Protein AF-A0A4U3B657-F1 (afdb_monomer_lite)

Structure (mmCIF, N/CA/C/O backbone):
data_AF-A0A4U3B657-F1
#
_entry.id   AF-A0A4U3B657-F1
#
loop_
_atom_site.group_PDB
_atom_site.id
_atom_site.type_symbol
_atom_site.label_atom_id
_atom_site.label_alt_id
_atom_site.label_comp_id
_atom_site.label_asym_id
_atom_site.label_entity_id
_atom_site.label_seq_id
_atom_site.pdbx_PDB_ins_code
_atom_site.Cartn_x
_atom_site.Cartn_y
_atom_site.Cartn_z
_atom_site.occupancy
_atom_site.B_iso_or_equiv
_atom_site.auth_seq_id
_atom_site.auth_comp_id
_atom_site.auth_asym_id
_atom_site.auth_atom_id
_atom_site.pdbx_PDB_model_num
ATOM 1 N N . MET A 1 1 ? 28.378 -3.958 -0.337 1.00 45.81 1 MET A N 1
ATOM 2 C CA . MET A 1 1 ? 27.317 -4.339 -1.297 1.00 45.81 1 MET A CA 1
ATOM 3 C C . MET A 1 1 ? 26.577 -3.074 -1.698 1.00 45.81 1 MET A C 1
ATOM 5 O O . MET A 1 1 ? 25.929 -2.477 -0.847 1.00 45.81 1 MET A O 1
ATOM 9 N N . MET A 1 2 ? 26.771 -2.596 -2.930 1.00 52.19 2 MET A N 1
ATOM 10 C CA . MET A 1 2 ? 26.166 -1.352 -3.415 1.00 52.19 2 MET A CA 1
ATOM 11 C C . MET A 1 2 ? 24.652 -1.558 -3.548 1.00 52.19 2 MET A C 1
ATOM 13 O O . MET A 1 2 ? 24.167 -2.160 -4.501 1.00 52.19 2 MET A O 1
ATOM 17 N N . TYR A 1 3 ? 23.918 -1.128 -2.524 1.00 56.25 3 TYR A N 1
ATOM 18 C CA . TYR A 1 3 ? 22.464 -1.202 -2.465 1.00 56.25 3 TYR A CA 1
ATOM 19 C C . TYR A 1 3 ? 21.912 -0.240 -3.516 1.00 56.25 3 TYR A C 1
ATOM 21 O O . TYR A 1 3 ? 22.051 0.972 -3.365 1.00 56.25 3 TYR A O 1
ATOM 29 N N . ILE A 1 4 ? 21.340 -0.760 -4.604 1.00 72.56 4 ILE A N 1
ATOM 30 C CA . ILE A 1 4 ? 20.791 0.081 -5.672 1.00 72.56 4 ILE A CA 1
ATOM 31 C C . ILE A 1 4 ? 19.622 0.876 -5.061 1.00 72.56 4 ILE A C 1
ATOM 33 O O . ILE A 1 4 ? 18.604 0.277 -4.702 1.00 72.56 4 ILE A O 1
ATOM 37 N N . PRO A 1 5 ? 19.718 2.212 -4.917 1.00 64.56 5 PRO A N 1
ATOM 38 C CA . PRO A 1 5 ? 18.704 3.012 -4.221 1.00 64.56 5 PRO A CA 1
ATOM 39 C C . PRO A 1 5 ? 17.321 2.915 -4.885 1.00 64.56 5 PRO A C 1
ATOM 41 O O . PRO A 1 5 ? 16.293 3.017 -4.216 1.00 64.56 5 PRO A O 1
ATOM 44 N N . ILE A 1 6 ? 17.294 2.625 -6.188 1.00 67.19 6 ILE A N 1
ATOM 45 C CA . ILE A 1 6 ? 16.080 2.370 -6.970 1.00 67.19 6 ILE A CA 1
ATOM 46 C C . ILE A 1 6 ? 15.361 1.108 -6.472 1.00 67.19 6 ILE A C 1
ATOM 48 O O . ILE A 1 6 ? 14.143 1.123 -6.302 1.00 67.19 6 ILE A O 1
ATOM 52 N N . LEU A 1 7 ? 16.105 0.039 -6.167 1.00 72.25 7 LEU A N 1
ATOM 53 C CA . LEU A 1 7 ? 15.537 -1.219 -5.685 1.00 72.25 7 LEU A CA 1
ATOM 54 C C . LEU A 1 7 ? 14.862 -1.038 -4.322 1.00 72.25 7 LEU A C 1
ATOM 56 O O . LEU A 1 7 ? 13.776 -1.564 -4.105 1.00 72.25 7 LEU A O 1
ATOM 60 N N . LYS A 1 8 ? 15.448 -0.219 -3.438 1.00 72.75 8 LYS A N 1
ATOM 61 C CA . LYS A 1 8 ? 14.840 0.137 -2.146 1.00 72.75 8 LYS A CA 1
ATOM 62 C C . LYS A 1 8 ? 13.482 0.825 -2.328 1.00 72.75 8 LYS A C 1
ATOM 64 O O . LYS A 1 8 ? 12.516 0.467 -1.659 1.00 72.75 8 LYS A O 1
ATOM 69 N N . GLY A 1 9 ? 13.401 1.785 -3.251 1.00 71.88 9 GLY A N 1
ATOM 70 C CA . GLY A 1 9 ? 12.153 2.489 -3.557 1.00 71.88 9 GLY A CA 1
ATOM 71 C C . GLY A 1 9 ? 11.087 1.578 -4.176 1.00 71.88 9 GLY A C 1
ATOM 72 O O . GLY A 1 9 ? 9.911 1.686 -3.833 1.00 71.88 9 GLY A O 1
ATOM 73 N N . LEU A 1 10 ? 11.490 0.656 -5.055 1.00 74.75 10 LEU A N 1
ATOM 74 C CA . LEU A 1 10 ? 10.593 -0.335 -5.657 1.00 74.75 10 LEU A CA 1
ATOM 75 C C . LEU A 1 10 ? 10.079 -1.344 -4.628 1.00 74.75 10 LEU A C 1
ATOM 77 O O . LEU A 1 10 ? 8.877 -1.589 -4.578 1.00 74.75 10 LEU A O 1
ATOM 81 N N . LEU A 1 11 ? 10.960 -1.871 -3.775 1.00 80.50 11 LEU A N 1
ATOM 82 C CA . LEU A 1 11 ? 10.597 -2.816 -2.720 1.00 80.50 11 LEU A CA 1
ATOM 83 C C . LEU A 1 11 ? 9.565 -2.209 -1.764 1.00 80.50 11 LEU A C 1
ATOM 85 O O . LEU A 1 11 ? 8.570 -2.840 -1.423 1.00 80.50 11 LEU A O 1
ATOM 89 N N . GLN A 1 12 ? 9.750 -0.944 -1.386 1.00 76.75 12 GLN A N 1
ATOM 90 C CA . GLN A 1 12 ? 8.814 -0.261 -0.501 1.00 76.75 12 GLN A CA 1
ATOM 91 C C . GLN A 1 12 ? 7.434 -0.052 -1.148 1.00 76.75 12 GLN A C 1
ATOM 93 O O . GLN A 1 12 ? 6.414 -0.221 -0.483 1.00 76.75 12 GLN A O 1
ATOM 98 N N . ARG A 1 13 ? 7.383 0.242 -2.455 1.00 78.56 13 ARG A N 1
ATOM 99 C CA . ARG A 1 13 ? 6.121 0.308 -3.217 1.00 78.56 13 ARG A CA 1
ATOM 100 C C . ARG A 1 13 ? 5.459 -1.061 -3.358 1.00 78.56 13 ARG A C 1
ATOM 102 O O . ARG A 1 13 ? 4.238 -1.147 -3.285 1.00 78.56 13 ARG A O 1
ATOM 109 N N . TYR A 1 14 ? 6.251 -2.116 -3.531 1.00 83.50 14 TYR A N 1
ATOM 110 C CA . TYR A 1 14 ? 5.752 -3.487 -3.580 1.00 83.50 14 TYR A CA 1
ATOM 111 C C . TYR A 1 14 ? 5.077 -3.883 -2.262 1.00 83.50 14 TYR A C 1
ATOM 113 O O . TYR A 1 14 ? 3.969 -4.409 -2.285 1.00 83.50 14 TYR A O 1
ATOM 121 N N . HIS A 1 15 ? 5.669 -3.535 -1.116 1.00 85.00 15 HIS A N 1
ATOM 122 C CA . HIS A 1 15 ? 5.022 -3.739 0.182 1.00 85.00 15 HIS A CA 1
ATOM 123 C C . HIS A 1 15 ? 3.693 -2.987 0.299 1.00 85.00 15 HIS A C 1
ATOM 125 O O . HIS A 1 15 ? 2.702 -3.571 0.724 1.00 85.00 15 HIS A O 1
ATOM 131 N N . THR A 1 16 ? 3.624 -1.731 -0.158 1.00 85.88 16 THR A N 1
ATOM 132 C CA . THR A 1 16 ? 2.347 -0.995 -0.204 1.00 85.88 16 THR A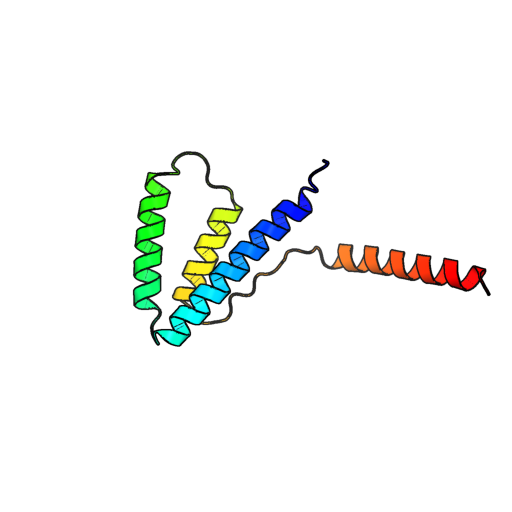 CA 1
ATOM 133 C C . THR A 1 16 ? 1.309 -1.708 -1.071 1.00 85.88 16 THR A C 1
ATOM 135 O O . THR A 1 16 ? 0.144 -1.781 -0.694 1.00 85.88 16 THR A O 1
ATOM 138 N N . TYR A 1 17 ? 1.716 -2.277 -2.207 1.00 86.12 17 TYR A N 1
ATOM 139 C CA . TYR A 1 17 ? 0.815 -3.048 -3.063 1.00 86.12 17 TYR A CA 1
ATOM 140 C C . TYR A 1 17 ? 0.296 -4.315 -2.370 1.00 86.12 17 TYR A C 1
ATOM 142 O O . TYR A 1 17 ? -0.890 -4.625 -2.463 1.00 86.12 17 TYR A O 1
ATOM 150 N N . GLN A 1 18 ? 1.160 -5.022 -1.638 1.00 89.25 18 GLN A N 1
ATOM 151 C CA . GLN A 1 18 ? 0.754 -6.178 -0.838 1.00 89.25 18 GLN A CA 1
ATOM 152 C C . GLN A 1 18 ? -0.246 -5.791 0.260 1.00 89.25 18 GLN A C 1
ATOM 154 O O . GLN A 1 18 ? -1.243 -6.488 0.433 1.00 89.25 18 GLN A O 1
ATOM 159 N N . GLU A 1 19 ? -0.022 -4.672 0.960 1.00 89.12 19 GLU A N 1
ATOM 160 C CA . GLU A 1 19 ? -0.956 -4.156 1.970 1.00 89.12 19 GLU A CA 1
ATOM 161 C C . GLU A 1 19 ? -2.330 -3.839 1.360 1.00 89.12 19 GLU A C 1
ATOM 163 O O . GLU A 1 19 ? -3.351 -4.267 1.891 1.00 89.12 19 GLU A O 1
ATOM 168 N N . LEU A 1 20 ? -2.364 -3.166 0.206 1.00 89.56 20 LEU A N 1
ATOM 169 C CA . LEU A 1 20 ? -3.610 -2.850 -0.501 1.00 89.56 20 LEU A CA 1
ATOM 170 C C . LEU A 1 20 ? -4.348 -4.115 -0.964 1.00 89.56 20 LEU A C 1
ATOM 172 O O . LEU A 1 20 ? -5.566 -4.214 -0.814 1.00 89.56 20 LEU A O 1
ATOM 176 N N . ALA A 1 21 ? -3.631 -5.112 -1.485 1.00 88.62 21 ALA A N 1
ATOM 177 C CA . ALA A 1 21 ? -4.231 -6.381 -1.891 1.00 88.62 21 ALA A CA 1
ATOM 178 C C . ALA A 1 21 ? -4.845 -7.139 -0.700 1.00 88.62 21 ALA A C 1
ATOM 180 O O . ALA A 1 21 ? -5.948 -7.676 -0.818 1.00 88.62 21 ALA A O 1
ATOM 181 N N . ALA A 1 22 ? -4.162 -7.145 0.447 1.00 90.25 22 ALA A N 1
ATOM 182 C CA . ALA A 1 22 ? -4.656 -7.764 1.672 1.00 90.25 22 ALA 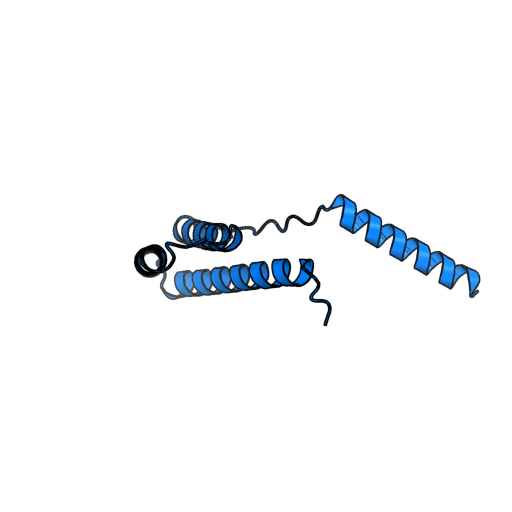A CA 1
ATOM 183 C C . ALA A 1 22 ? -5.896 -7.042 2.220 1.00 90.25 22 ALA A C 1
ATOM 185 O O . ALA A 1 22 ? -6.897 -7.692 2.522 1.00 90.25 22 ALA A O 1
ATOM 186 N N . ASP A 1 23 ? -5.867 -5.707 2.275 1.00 90.00 23 ASP A N 1
ATOM 187 C CA . ASP A 1 23 ? -7.007 -4.898 2.714 1.00 90.00 23 ASP A CA 1
ATOM 188 C C . ASP A 1 23 ? -8.221 -5.129 1.796 1.00 90.00 23 ASP A C 1
ATOM 190 O O . ASP A 1 23 ? -9.345 -5.276 2.272 1.00 90.00 23 ASP A O 1
ATOM 194 N N . LYS A 1 24 ? -8.006 -5.249 0.478 1.00 88.25 24 LYS A N 1
ATOM 195 C CA . LYS A 1 24 ? -9.075 -5.541 -0.487 1.00 88.25 24 LYS A CA 1
ATOM 196 C C . LYS A 1 24 ? -9.682 -6.919 -0.248 1.00 88.25 24 LYS A C 1
ATOM 198 O O . LYS A 1 24 ? -10.901 -7.057 -0.260 1.00 88.25 24 LYS A O 1
ATOM 203 N N . TYR A 1 25 ? -8.843 -7.929 -0.036 1.00 90.12 25 TYR A N 1
ATOM 204 C CA . TYR A 1 25 ? -9.307 -9.277 0.273 1.00 90.12 25 TYR A CA 1
ATOM 205 C C . TYR A 1 25 ? -10.134 -9.302 1.565 1.00 90.12 25 TYR A C 1
ATOM 207 O O . TYR A 1 25 ? -11.189 -9.930 1.604 1.00 90.12 25 TYR A O 1
ATOM 215 N N . ALA A 1 26 ? -9.699 -8.583 2.603 1.00 89.69 26 ALA A N 1
ATOM 216 C CA . ALA A 1 26 ? -10.433 -8.481 3.858 1.00 89.69 26 ALA A CA 1
ATOM 217 C C . ALA A 1 26 ? -11.796 -7.794 3.678 1.00 89.69 26 ALA A C 1
ATOM 219 O O . ALA A 1 26 ? -12.795 -8.342 4.130 1.00 89.69 26 ALA A O 1
ATOM 220 N N . ILE A 1 27 ? -11.861 -6.674 2.945 1.00 88.44 27 ILE A N 1
ATOM 221 C CA . ILE A 1 27 ? -13.127 -5.987 2.622 1.00 88.44 27 ILE A CA 1
ATOM 222 C C . ILE A 1 27 ? -14.075 -6.932 1.872 1.00 88.44 27 ILE A C 1
ATOM 224 O O . ILE A 1 27 ? -15.239 -7.057 2.241 1.00 88.44 27 ILE A O 1
ATOM 228 N N . GLN A 1 28 ? -13.569 -7.657 0.869 1.00 88.25 28 GLN A N 1
ATOM 229 C CA . GLN A 1 28 ? -14.359 -8.640 0.120 1.00 88.25 28 GLN A CA 1
ATOM 230 C C . GLN A 1 28 ? -14.843 -9.800 0.994 1.00 88.25 28 GLN A C 1
ATOM 232 O O . GLN A 1 28 ? -15.936 -10.312 0.781 1.00 88.25 28 GLN A O 1
ATOM 237 N N . LYS A 1 29 ? -14.037 -10.234 1.967 1.00 91.19 29 LYS A N 1
ATOM 238 C CA . LYS A 1 29 ? -14.378 -11.352 2.849 1.00 91.19 29 LYS A CA 1
ATOM 239 C C . LYS A 1 29 ? -15.353 -10.961 3.961 1.00 91.19 29 LYS A C 1
ATOM 241 O O . LYS A 1 29 ? -16.126 -11.810 4.393 1.00 91.19 29 LYS A O 1
ATOM 246 N N . MET A 1 30 ? -15.273 -9.722 4.437 1.00 87.31 30 MET A N 1
ATOM 247 C CA . MET A 1 30 ? -16.098 -9.173 5.517 1.00 87.31 30 MET A CA 1
ATOM 248 C C . MET A 1 30 ? -17.377 -8.496 5.007 1.00 87.31 30 MET A C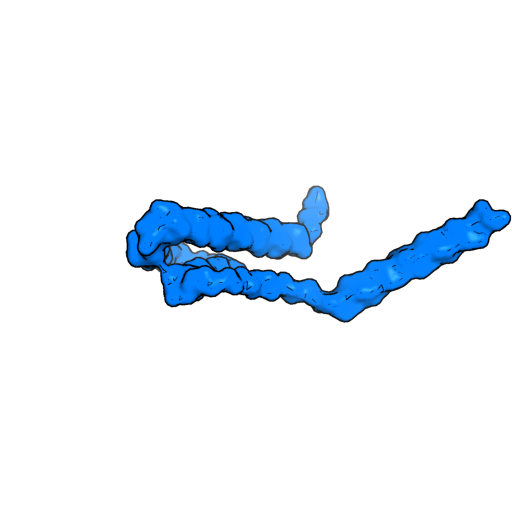 1
ATOM 250 O O . MET A 1 30 ? -18.205 -8.106 5.822 1.00 87.31 30 MET A O 1
ATOM 254 N N . GLU A 1 31 ? -17.516 -8.316 3.687 1.00 84.94 31 GLU A N 1
ATOM 255 C CA . GLU A 1 31 ? -18.608 -7.565 3.038 1.00 84.94 31 GLU A CA 1
ATOM 256 C C . GLU A 1 31 ? -18.785 -6.139 3.599 1.00 84.94 31 GLU A C 1
ATOM 258 O O . GLU A 1 31 ? -19.847 -5.527 3.500 1.00 84.94 31 GLU A O 1
ATOM 263 N N . SER A 1 32 ? -17.734 -5.598 4.222 1.00 84.06 32 SER A N 1
ATOM 264 C CA . SER A 1 32 ? -17.760 -4.314 4.910 1.00 84.06 32 SER A CA 1
ATOM 265 C C . SER A 1 32 ? -16.361 -3.721 5.011 1.00 84.06 32 SER A C 1
ATOM 267 O O . SER A 1 32 ? -15.403 -4.383 5.414 1.00 84.06 32 SER A O 1
ATOM 269 N N . SER A 1 33 ? -16.247 -2.432 4.695 1.00 85.62 33 SER A N 1
ATOM 270 C CA . SER A 1 33 ? -15.022 -1.649 4.883 1.00 85.62 33 SER A CA 1
ATOM 271 C C . SER A 1 33 ? -14.921 -1.007 6.273 1.00 85.62 33 SER A C 1
ATOM 273 O O . SER A 1 33 ? -13.863 -0.496 6.648 1.00 85.62 33 SER A O 1
ATOM 275 N N . PHE A 1 34 ? -15.994 -1.056 7.072 1.00 86.44 34 PHE A N 1
ATOM 276 C CA . PHE A 1 34 ? -16.106 -0.322 8.334 1.00 86.44 34 PHE A CA 1
ATOM 277 C C . PHE A 1 34 ? -15.149 -0.828 9.421 1.00 86.44 34 PHE A C 1
ATOM 279 O O . PHE A 1 34 ? -14.484 -0.028 10.092 1.00 86.44 34 PHE A O 1
ATOM 286 N N . GLU A 1 35 ? -15.049 -2.148 9.596 1.00 85.94 35 GLU A N 1
ATOM 287 C CA . GLU A 1 35 ? -14.159 -2.745 10.600 1.00 85.94 35 GLU A CA 1
ATOM 288 C C . GLU A 1 35 ? -12.693 -2.453 10.277 1.00 85.94 35 GLU A C 1
ATOM 290 O O . GLU A 1 35 ? -11.918 -2.047 11.149 1.00 85.94 35 GLU A O 1
ATOM 295 N N . LEU A 1 36 ? -12.340 -2.568 8.995 1.00 87.50 36 LEU A N 1
ATOM 296 C CA . LEU A 1 36 ? -10.992 -2.320 8.508 1.00 87.50 36 LEU A CA 1
ATOM 297 C C . LEU A 1 36 ? -10.618 -0.836 8.616 1.00 87.50 36 LEU A C 1
ATOM 299 O O . LEU A 1 36 ? -9.532 -0.515 9.095 1.00 87.50 36 LEU A O 1
ATOM 303 N N . GLY A 1 37 ? -11.532 0.078 8.279 1.00 86.56 37 GLY A N 1
ATOM 304 C CA . GLY A 1 37 ? -11.344 1.518 8.468 1.00 86.56 37 GLY A CA 1
ATOM 305 C C . GLY A 1 37 ? -11.174 1.915 9.935 1.00 86.56 37 GLY A C 1
ATOM 306 O O . GLY A 1 37 ? -10.291 2.706 10.273 1.00 86.56 37 GLY A O 1
ATOM 307 N N . SER A 1 38 ? -11.960 1.314 10.828 1.00 89.12 38 SER A N 1
ATOM 308 C CA . SER A 1 38 ? -11.867 1.546 12.274 1.00 89.12 38 SER A CA 1
ATOM 309 C C . SER A 1 38 ? -10.543 1.043 12.855 1.00 89.12 38 SER A C 1
ATOM 311 O O . SER A 1 38 ? -9.919 1.725 13.675 1.00 89.12 38 SER A O 1
ATOM 313 N N . ALA A 1 39 ? -10.084 -0.134 12.422 1.00 89.56 39 ALA A N 1
ATOM 314 C CA . ALA A 1 39 ? -8.783 -0.678 12.795 1.00 89.56 39 ALA A CA 1
ATOM 315 C C . ALA A 1 39 ? -7.636 0.190 12.253 1.00 89.56 39 ALA A C 1
ATOM 317 O O . ALA A 1 39 ? -6.731 0.557 13.006 1.00 89.56 39 ALA A O 1
ATOM 318 N N . LEU A 1 40 ? -7.710 0.592 10.981 1.00 89.00 40 LEU A N 1
ATOM 319 C CA . LEU A 1 40 ? -6.728 1.462 10.338 1.00 89.00 40 LEU A CA 1
ATOM 320 C C . LEU A 1 40 ? -6.607 2.803 11.074 1.00 89.00 40 LEU A C 1
ATOM 322 O O . LEU A 1 40 ? -5.497 3.245 11.371 1.00 89.00 40 LEU A O 1
ATOM 326 N N . LEU A 1 41 ? -7.730 3.416 11.455 1.00 89.44 41 LEU A N 1
ATOM 327 C CA . LEU A 1 41 ? -7.748 4.670 12.208 1.00 89.44 41 LEU A CA 1
ATOM 328 C C . LEU A 1 41 ? -7.083 4.528 13.586 1.00 89.44 41 LEU A C 1
ATOM 330 O O . LEU A 1 41 ? -6.298 5.393 13.986 1.00 89.44 41 LEU A O 1
ATOM 334 N N . LYS A 1 42 ? -7.349 3.428 14.303 1.00 88.69 42 LYS A N 1
ATOM 335 C CA . LYS A 1 42 ? -6.695 3.133 15.590 1.00 88.69 42 LYS A CA 1
ATOM 336 C C . LYS A 1 42 ? -5.184 2.973 15.424 1.00 88.69 42 LYS A C 1
ATOM 338 O O . LYS A 1 42 ? -4.428 3.551 16.203 1.00 88.69 42 LYS A O 1
ATOM 343 N N . LEU A 1 43 ? -4.744 2.251 14.394 1.00 85.12 43 LEU A N 1
ATOM 344 C CA . LEU A 1 43 ? -3.324 2.035 14.107 1.00 85.12 43 LEU A CA 1
ATOM 345 C C . LEU A 1 43 ? -2.603 3.333 13.739 1.00 85.12 43 LEU A C 1
ATOM 347 O O . LEU A 1 43 ? -1.509 3.580 14.242 1.00 85.12 43 LEU A O 1
ATOM 351 N N . ILE A 1 44 ? -3.216 4.190 12.917 1.00 84.25 44 ILE A N 1
ATOM 352 C CA . ILE A 1 44 ? -2.656 5.507 12.582 1.00 84.25 44 ILE A CA 1
ATOM 353 C C . ILE A 1 44 ? -2.513 6.344 13.850 1.00 84.25 44 ILE A C 1
ATOM 355 O O . ILE A 1 44 ? -1.444 6.896 14.092 1.00 84.25 44 ILE A O 1
ATOM 359 N N . LYS A 1 45 ? -3.548 6.388 14.696 1.00 83.75 45 LYS A N 1
ATOM 360 C CA . LYS A 1 45 ? -3.519 7.152 15.946 1.00 83.75 45 LYS A CA 1
ATOM 361 C C . LYS A 1 45 ? -2.365 6.715 16.852 1.00 83.75 45 LYS A C 1
ATOM 363 O O . LYS A 1 45 ? -1.642 7.573 17.345 1.00 83.75 45 LYS A O 1
ATOM 368 N N . ILE A 1 46 ? -2.153 5.408 17.017 1.00 81.38 46 ILE A N 1
ATOM 369 C CA . ILE A 1 46 ? -1.039 4.860 17.808 1.00 81.38 46 ILE A CA 1
ATOM 370 C C . ILE A 1 46 ? 0.307 5.224 17.166 1.00 81.38 46 ILE A C 1
ATOM 372 O O . ILE A 1 46 ? 1.185 5.787 17.818 1.00 81.38 46 ILE A O 1
ATOM 376 N N . LYS A 1 47 ? 0.452 4.986 15.859 1.00 74.19 47 LYS A N 1
ATOM 377 C CA . LYS A 1 47 ? 1.712 5.193 15.135 1.00 74.19 47 LYS A CA 1
ATOM 378 C C . LYS A 1 47 ? 2.116 6.667 15.048 1.00 74.19 47 LYS A C 1
ATOM 380 O O . LYS A 1 47 ? 3.306 6.970 15.058 1.00 74.19 47 LYS A O 1
ATOM 385 N N . THR A 1 48 ? 1.150 7.584 14.994 1.00 70.12 48 THR A N 1
ATOM 386 C CA . THR A 1 48 ? 1.374 9.037 15.060 1.00 70.12 48 THR A CA 1
ATOM 387 C C . THR A 1 48 ? 1.866 9.482 16.438 1.00 70.12 48 THR A C 1
ATOM 389 O O . THR A 1 48 ? 2.646 10.430 16.516 1.00 70.12 48 THR A O 1
ATOM 392 N N . MET A 1 49 ? 1.458 8.806 17.516 1.00 65.94 49 MET A N 1
ATOM 393 C CA . MET A 1 49 ? 1.973 9.092 18.860 1.00 65.94 49 MET A CA 1
ATOM 394 C C . MET A 1 49 ? 3.412 8.592 19.040 1.00 65.94 49 MET A C 1
ATOM 396 O O . MET A 1 49 ? 4.198 9.245 19.720 1.00 65.94 49 MET A O 1
ATOM 400 N N . GLU A 1 50 ? 3.770 7.487 18.386 1.00 63.59 50 GLU A N 1
ATOM 401 C CA . GLU A 1 50 ? 5.096 6.866 18.479 1.00 63.59 50 GLU A CA 1
ATOM 402 C C . GLU A 1 50 ? 6.139 7.513 17.542 1.00 63.59 50 GLU A C 1
ATOM 404 O O . GLU A 1 50 ? 7.274 7.763 17.939 1.00 63.59 50 GLU A O 1
ATOM 409 N N . ASN A 1 51 ? 5.761 7.869 16.308 1.00 60.97 51 ASN A N 1
ATOM 410 C CA . ASN A 1 51 ? 6.672 8.398 15.281 1.00 60.97 51 ASN A CA 1
ATOM 411 C C . ASN A 1 51 ? 6.609 9.927 15.141 1.00 60.97 51 ASN A C 1
ATOM 413 O O . ASN A 1 51 ? 6.460 10.462 14.039 1.00 60.97 51 ASN A O 1
ATOM 417 N N . ARG A 1 52 ? 6.766 10.661 16.250 1.00 57.41 52 ARG A N 1
ATOM 418 C CA . ARG A 1 52 ? 6.927 12.130 16.203 1.00 57.41 52 ARG A CA 1
ATOM 419 C C . ARG A 1 52 ? 8.212 12.565 15.484 1.00 57.41 52 ARG A C 1
ATOM 421 O O . ARG A 1 52 ? 8.315 13.712 15.062 1.00 57.41 52 ARG A O 1
ATOM 428 N N . CYS A 1 53 ? 9.165 11.649 15.313 1.00 51.88 53 CYS A N 1
ATOM 429 C CA . CYS A 1 53 ? 10.427 11.880 14.627 1.00 51.88 53 CYS A CA 1
ATOM 430 C C . CYS A 1 53 ? 10.386 11.249 13.222 1.00 51.88 53 CYS A C 1
ATOM 432 O O . CYS A 1 53 ? 10.547 10.047 13.067 1.00 51.88 53 CYS A O 1
ATOM 434 N N . VAL A 1 54 ? 10.147 12.076 12.200 1.00 54.84 54 VAL A N 1
ATOM 435 C CA . VAL A 1 54 ? 10.416 11.795 10.774 1.00 54.84 54 VAL A CA 1
ATOM 436 C C . VAL A 1 54 ? 9.702 10.562 10.187 1.00 54.84 54 VAL A C 1
ATOM 438 O O . VAL A 1 54 ? 10.266 9.483 10.022 1.00 54.84 54 VAL A O 1
ATOM 441 N N . THR A 1 55 ? 8.461 10.748 9.731 1.00 58.75 55 THR A N 1
ATOM 442 C CA . THR A 1 55 ? 7.834 9.796 8.800 1.00 58.75 55 THR A CA 1
ATOM 443 C C . THR A 1 55 ? 8.348 10.039 7.379 1.00 58.75 55 THR A C 1
ATOM 445 O O . THR A 1 55 ? 8.260 11.145 6.847 1.00 58.75 55 THR A O 1
ATOM 448 N N . ALA A 1 56 ? 8.897 9.004 6.737 1.00 63.31 56 ALA A N 1
ATOM 449 C CA . ALA A 1 56 ? 9.314 9.089 5.337 1.00 63.31 56 ALA A CA 1
ATOM 450 C C . ALA A 1 56 ? 8.106 9.375 4.424 1.00 63.31 56 ALA A C 1
ATOM 452 O O . ALA A 1 56 ? 7.027 8.816 4.632 1.00 63.31 56 ALA A O 1
ATOM 453 N N . SER A 1 57 ? 8.303 10.180 3.373 1.00 66.75 57 SER A N 1
ATOM 454 C CA . SER A 1 57 ? 7.248 10.556 2.409 1.00 66.75 57 SER A CA 1
ATOM 455 C C . SER A 1 57 ? 6.466 9.340 1.876 1.00 66.75 57 SER A C 1
ATOM 457 O O . SER A 1 57 ? 5.240 9.360 1.808 1.00 66.75 57 SER A O 1
ATOM 459 N N . PHE A 1 58 ? 7.155 8.218 1.639 1.00 64.94 58 PHE A N 1
ATOM 460 C CA . PHE A 1 58 ? 6.547 6.962 1.183 1.00 64.94 58 PHE A CA 1
ATOM 461 C C . PHE A 1 58 ? 5.568 6.334 2.184 1.00 64.94 58 PHE A C 1
ATOM 463 O O . PHE A 1 58 ? 4.547 5.788 1.776 1.00 64.94 58 PHE A O 1
ATOM 470 N N . ALA A 1 59 ? 5.849 6.418 3.489 1.00 68.62 59 ALA A N 1
ATOM 471 C CA . ALA A 1 59 ? 4.954 5.890 4.519 1.00 68.62 59 ALA A CA 1
ATOM 472 C C . ALA A 1 59 ? 3.647 6.694 4.574 1.00 68.62 59 ALA A C 1
ATOM 474 O O . ALA A 1 59 ? 2.573 6.125 4.754 1.00 68.62 59 ALA A O 1
ATOM 475 N N . LYS A 1 60 ? 3.735 8.011 4.348 1.00 74.44 60 LYS A N 1
ATOM 476 C CA . LYS A 1 60 ? 2.566 8.885 4.226 1.00 74.44 60 LYS A CA 1
ATOM 477 C C . LYS A 1 60 ? 1.728 8.526 2.997 1.00 74.44 60 LYS A C 1
ATOM 479 O O . LYS A 1 60 ? 0.509 8.439 3.105 1.00 74.44 60 LYS A O 1
ATOM 484 N N . THR A 1 61 ? 2.371 8.263 1.856 1.00 77.50 61 THR A N 1
ATOM 485 C CA . THR A 1 61 ? 1.685 7.808 0.637 1.00 77.50 61 THR A CA 1
ATOM 486 C C . THR A 1 61 ? 0.977 6.471 0.850 1.00 77.50 61 THR A C 1
ATOM 488 O O . THR A 1 61 ? -0.193 6.357 0.510 1.00 77.50 61 THR A O 1
ATOM 491 N N . ALA A 1 62 ? 1.640 5.484 1.461 1.00 80.31 62 ALA A N 1
ATOM 492 C CA . ALA A 1 62 ? 1.048 4.172 1.726 1.00 80.31 62 ALA A CA 1
ATOM 493 C C . ALA A 1 62 ? -0.214 4.259 2.602 1.00 80.31 62 ALA A C 1
ATOM 495 O O . ALA A 1 62 ? -1.239 3.678 2.261 1.00 80.31 62 ALA A O 1
ATOM 496 N N . ILE A 1 63 ? -0.171 5.047 3.683 1.00 83.69 63 ILE A N 1
ATOM 497 C CA . ILE A 1 63 ? -1.335 5.276 4.554 1.00 83.69 63 ILE A CA 1
ATOM 498 C C . ILE A 1 63 ? -2.482 5.928 3.774 1.00 83.69 63 ILE A C 1
ATOM 500 O O . ILE A 1 63 ? -3.622 5.487 3.886 1.00 83.69 63 ILE A O 1
ATOM 504 N N . ASN A 1 64 ? -2.186 6.950 2.964 1.00 85.38 64 ASN A N 1
ATOM 505 C CA . ASN A 1 64 ? -3.206 7.650 2.185 1.00 85.38 64 ASN A CA 1
ATOM 506 C C . ASN A 1 64 ? -3.924 6.716 1.202 1.00 85.38 64 ASN A C 1
ATOM 508 O O . ASN A 1 64 ? -5.146 6.739 1.125 1.00 85.38 64 ASN A O 1
ATOM 512 N N . LEU A 1 65 ? -3.174 5.857 0.506 1.00 85.31 65 LEU A N 1
ATOM 513 C CA . LEU A 1 65 ? -3.736 4.896 -0.448 1.00 85.31 65 LEU A CA 1
ATOM 514 C C . LEU A 1 65 ? -4.638 3.862 0.238 1.00 85.31 65 LEU A C 1
ATOM 516 O O . LEU A 1 65 ? -5.661 3.476 -0.317 1.00 85.31 65 LEU A O 1
ATOM 520 N N . ARG A 1 66 ? -4.288 3.432 1.455 1.00 87.56 66 ARG A N 1
ATOM 521 C CA . ARG A 1 66 ? -5.119 2.503 2.238 1.00 87.56 66 ARG A CA 1
ATOM 522 C C . ARG A 1 66 ? -6.418 3.157 2.705 1.00 87.56 66 ARG A C 1
ATOM 524 O O . ARG A 1 66 ? -7.472 2.542 2.598 1.00 87.56 66 ARG A O 1
ATOM 531 N N . ILE A 1 67 ? -6.363 4.413 3.159 1.00 87.38 67 ILE A N 1
ATOM 532 C CA . ILE A 1 67 ? -7.565 5.198 3.499 1.00 87.38 67 ILE A CA 1
ATOM 533 C C . ILE A 1 67 ? -8.450 5.375 2.261 1.00 87.38 67 ILE A C 1
ATOM 535 O O . ILE A 1 67 ? -9.660 5.179 2.337 1.00 87.38 67 ILE A O 1
ATOM 539 N N . GLU A 1 68 ? -7.846 5.713 1.121 1.00 87.00 68 GLU A N 1
ATOM 540 C CA . GLU A 1 68 ? -8.555 5.869 -0.147 1.00 87.00 68 GLU A CA 1
ATOM 541 C C . GLU A 1 68 ? -9.263 4.574 -0.560 1.00 87.00 68 GLU A C 1
ATOM 543 O O . GLU A 1 68 ? -10.425 4.635 -0.946 1.00 87.00 68 GLU A O 1
ATOM 548 N N . GLN A 1 69 ? -8.618 3.414 -0.400 1.00 87.19 69 GLN A N 1
ATOM 549 C CA . GLN A 1 69 ? -9.213 2.110 -0.708 1.00 87.19 69 GLN A CA 1
ATOM 550 C C . GLN A 1 69 ? -10.373 1.733 0.225 1.00 87.19 69 GLN A C 1
ATOM 552 O O . GLN A 1 69 ? -11.332 1.096 -0.203 1.00 87.19 69 GLN A O 1
ATOM 557 N N . VAL A 1 70 ? -10.295 2.106 1.504 1.00 87.25 70 VAL A N 1
ATOM 558 C CA . VAL A 1 70 ? -11.390 1.887 2.463 1.00 87.25 70 VAL A CA 1
ATOM 559 C C . VAL A 1 70 ? -12.594 2.772 2.129 1.00 87.25 70 VAL A C 1
ATOM 561 O O . VAL A 1 70 ? -13.733 2.329 2.257 1.00 87.25 70 VAL A O 1
ATOM 564 N N . LEU A 1 71 ? -12.349 4.017 1.708 1.00 84.88 71 LEU A N 1
ATOM 565 C CA . LEU A 1 71 ? -13.399 4.982 1.375 1.00 84.88 71 LEU A CA 1
ATOM 566 C C . LEU A 1 71 ? -14.027 4.709 0.001 1.00 84.88 71 LEU A C 1
ATOM 568 O O . LEU A 1 71 ? -15.226 4.887 -0.187 1.00 84.88 71 LEU A O 1
ATOM 572 N N . ASN A 1 72 ? -13.205 4.284 -0.955 1.00 80.88 72 ASN A N 1
ATOM 573 C CA . ASN A 1 72 ? -13.599 3.913 -2.300 1.00 80.88 72 ASN A CA 1
ATOM 574 C C . ASN A 1 72 ? -13.065 2.510 -2.589 1.00 80.88 72 ASN A C 1
ATOM 576 O O . ASN A 1 72 ? -11.887 2.349 -2.892 1.00 80.88 72 ASN A O 1
ATOM 580 N N . GLU A 1 73 ? -13.942 1.506 -2.635 1.00 67.62 73 GLU A N 1
ATOM 581 C CA . GLU A 1 73 ? -13.585 0.116 -2.990 1.00 67.62 73 GLU A CA 1
ATOM 582 C C . GLU A 1 73 ? -13.027 -0.046 -4.422 1.00 67.62 73 GLU A C 1
ATOM 584 O O . GLU A 1 73 ? -12.688 -1.146 -4.875 1.00 67.62 73 GLU A O 1
ATOM 589 N N . LYS A 1 74 ? -12.933 1.055 -5.176 1.00 64.81 74 LYS A N 1
ATOM 590 C CA . LYS A 1 74 ? -12.322 1.079 -6.499 1.00 64.81 74 LYS A CA 1
ATOM 591 C C . LYS A 1 74 ? -10.828 0.799 -6.381 1.00 64.81 74 LYS A C 1
ATOM 593 O O . LYS A 1 74 ? -10.142 1.268 -5.482 1.00 64.81 74 LYS A O 1
ATOM 598 N N . VAL A 1 75 ? -10.322 0.034 -7.347 1.00 62.31 75 VAL A N 1
ATOM 599 C CA . VAL A 1 75 ? -8.911 -0.353 -7.427 1.00 62.31 75 VAL A CA 1
ATOM 600 C C . VAL A 1 75 ? -8.034 0.898 -7.433 1.00 62.31 75 VAL A C 1
ATOM 602 O O . VAL A 1 75 ? -7.991 1.623 -8.430 1.00 62.31 75 VAL A O 1
ATOM 605 N N . VAL A 1 76 ? -7.317 1.122 -6.333 1.00 65.44 76 VAL A N 1
ATOM 606 C CA . VAL A 1 76 ? -6.313 2.178 -6.231 1.00 65.44 76 VAL A CA 1
ATOM 607 C C . VAL A 1 76 ? -5.180 1.829 -7.192 1.00 65.44 76 VAL A C 1
ATOM 609 O O . VAL A 1 76 ? -4.410 0.890 -6.978 1.00 65.44 76 VAL A O 1
ATOM 612 N N . LYS A 1 77 ? -5.104 2.553 -8.311 1.00 62.47 77 LYS A N 1
ATOM 613 C CA . LYS A 1 77 ? -4.027 2.378 -9.286 1.00 62.47 77 LYS A CA 1
ATOM 614 C C . LYS A 1 77 ? -2.776 3.039 -8.734 1.00 62.47 77 LYS A C 1
ATOM 616 O O . LYS A 1 77 ? -2.653 4.261 -8.735 1.00 62.47 77 LYS A O 1
ATOM 621 N N . LEU A 1 78 ? -1.832 2.220 -8.284 1.00 63.72 78 LEU A N 1
ATOM 622 C CA . LEU A 1 78 ? -0.505 2.698 -7.935 1.00 63.72 78 LEU A CA 1
ATOM 623 C C . LEU A 1 78 ? 0.219 3.086 -9.229 1.00 63.72 78 LEU A C 1
ATOM 625 O O . LEU A 1 78 ? 0.825 2.244 -9.891 1.00 63.72 78 LEU A O 1
ATOM 629 N N . THR A 1 79 ? 0.125 4.356 -9.621 1.00 59.06 79 THR A N 1
ATOM 630 C CA . THR A 1 79 ? 0.895 4.884 -10.749 1.00 59.06 79 THR A CA 1
ATOM 631 C C . THR A 1 79 ? 2.360 4.826 -10.358 1.00 59.06 79 THR A C 1
ATOM 633 O O . THR A 1 79 ? 2.844 5.661 -9.597 1.00 59.06 79 THR A O 1
ATOM 636 N N . ILE A 1 80 ? 3.071 3.807 -10.834 1.00 59.69 80 ILE A N 1
ATOM 637 C CA . ILE A 1 80 ? 4.520 3.749 -10.696 1.00 59.69 80 ILE A CA 1
ATOM 638 C C . ILE A 1 80 ? 5.046 4.868 -11.600 1.00 59.69 80 ILE A C 1
ATOM 640 O O . ILE A 1 80 ? 4.848 4.781 -12.813 1.00 59.69 80 ILE A O 1
ATOM 644 N N . PRO A 1 81 ? 5.700 5.918 -11.066 1.00 55.94 81 PRO A N 1
ATOM 645 C CA . PRO A 1 81 ? 6.321 6.944 -11.889 1.00 55.94 81 PRO A CA 1
ATOM 646 C C . PRO A 1 81 ? 7.610 6.363 -12.474 1.00 55.94 81 PRO A C 1
ATOM 648 O O . PRO A 1 81 ? 8.721 6.740 -12.108 1.00 55.94 81 PRO A O 1
ATOM 651 N N . LEU A 1 82 ? 7.471 5.361 -13.335 1.00 56.59 82 LEU A N 1
ATOM 652 C CA . LEU A 1 82 ? 8.484 5.058 -14.321 1.00 56.59 82 LEU A CA 1
ATOM 653 C C . LEU A 1 82 ? 8.331 6.167 -15.344 1.00 56.59 82 LEU A C 1
ATOM 655 O O . LEU A 1 82 ? 7.283 6.259 -15.982 1.00 56.59 82 LEU A O 1
ATOM 659 N N . HIS A 1 83 ? 9.334 7.041 -15.450 1.00 59.09 83 HIS A N 1
ATOM 660 C CA . HIS A 1 83 ? 9.393 8.020 -16.527 1.00 59.09 83 HIS A CA 1
ATOM 661 C C . HIS A 1 83 ? 9.361 7.229 -17.834 1.00 59.09 83 HIS A C 1
ATOM 663 O O . HIS A 1 83 ? 10.370 6.675 -18.268 1.00 59.09 83 HIS A O 1
ATOM 669 N N . THR A 1 84 ? 8.160 7.079 -18.384 1.00 58.84 84 THR A N 1
ATOM 670 C CA . THR A 1 84 ? 7.823 6.046 -19.362 1.00 58.84 84 THR A CA 1
ATOM 671 C C . THR A 1 84 ? 8.686 6.217 -20.609 1.00 58.84 84 THR A C 1
ATOM 673 O O . THR A 1 84 ? 9.244 5.251 -21.118 1.00 58.84 84 THR A O 1
ATOM 676 N N . ASN A 1 85 ? 8.959 7.473 -20.971 1.00 64.75 85 ASN A N 1
ATOM 677 C CA . ASN A 1 85 ? 9.875 7.841 -22.045 1.00 64.75 85 ASN A CA 1
ATOM 678 C C . ASN A 1 85 ? 11.313 7.350 -21.802 1.00 64.75 85 ASN A C 1
ATOM 680 O O . ASN A 1 85 ? 11.965 6.904 -22.734 1.00 64.75 85 ASN A O 1
ATOM 684 N N . SER A 1 86 ? 11.818 7.379 -20.564 1.00 67.31 86 SER A N 1
ATOM 685 C CA . SER A 1 86 ? 13.187 6.924 -20.263 1.00 67.31 86 SER A CA 1
ATOM 686 C C . SER A 1 86 ? 13.314 5.402 -20.341 1.00 67.31 86 SER A C 1
ATOM 688 O O . SER A 1 86 ? 14.322 4.890 -20.828 1.00 67.31 86 SER A O 1
ATOM 690 N N . VAL A 1 87 ? 12.276 4.674 -19.924 1.00 76.81 87 VAL A N 1
ATOM 691 C CA . VAL A 1 87 ? 12.254 3.208 -20.013 1.00 76.81 87 VAL A CA 1
ATOM 692 C C . VAL A 1 87 ? 12.171 2.760 -21.472 1.00 76.81 87 VAL A C 1
ATOM 694 O O . VAL A 1 87 ? 12.938 1.897 -21.882 1.00 76.81 87 VAL A O 1
ATOM 697 N N . TYR A 1 88 ? 11.319 3.392 -22.286 1.00 79.62 88 TYR A N 1
ATOM 698 C CA . TYR A 1 88 ? 11.236 3.073 -23.714 1.00 79.62 88 TYR A CA 1
ATOM 699 C C . TYR A 1 88 ? 12.522 3.413 -24.473 1.00 79.62 88 TYR A C 1
ATOM 701 O O . TYR A 1 88 ? 12.955 2.623 -25.307 1.00 79.62 88 TYR A O 1
ATOM 709 N N . VAL A 1 89 ? 13.169 4.540 -24.161 1.00 82.50 89 VAL A N 1
ATOM 710 C CA . VAL A 1 89 ? 14.440 4.927 -24.797 1.00 82.50 89 VAL A CA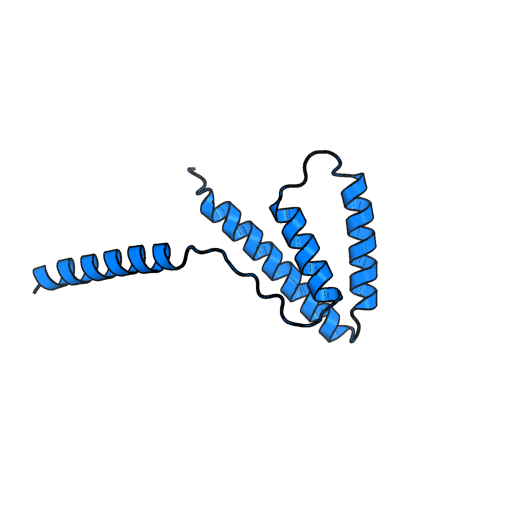 1
ATOM 711 C C . VAL A 1 89 ? 15.560 3.945 -24.452 1.00 82.50 89 VAL A C 1
ATOM 713 O O . VAL A 1 89 ? 16.303 3.529 -25.338 1.00 82.50 89 VAL A O 1
ATOM 716 N N . THR A 1 90 ? 15.671 3.530 -23.188 1.00 83.62 90 THR A N 1
ATOM 717 C CA . THR A 1 90 ? 16.706 2.569 -22.769 1.00 83.62 90 THR A CA 1
ATOM 718 C C . THR A 1 90 ? 16.450 1.166 -23.318 1.00 83.62 90 THR A C 1
ATOM 720 O O . THR A 1 90 ? 17.382 0.536 -23.813 1.00 83.62 90 THR A O 1
ATOM 723 N N . ALA A 1 91 ? 15.198 0.700 -23.320 1.00 86.81 91 ALA A N 1
ATOM 724 C CA . ALA A 1 91 ? 14.822 -0.567 -23.946 1.00 86.81 91 ALA A CA 1
ATOM 725 C C . ALA A 1 91 ? 15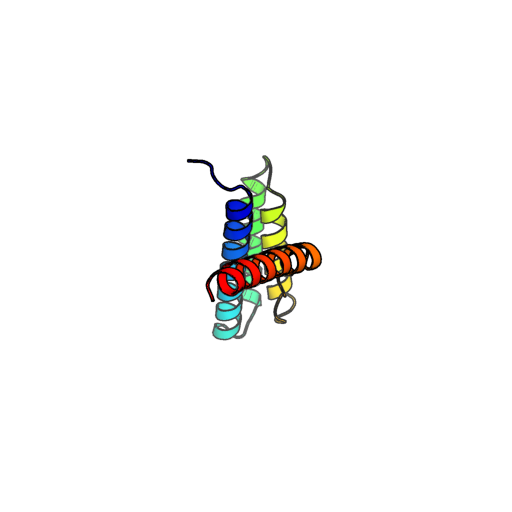.066 -0.553 -25.464 1.00 86.81 91 ALA A C 1
ATOM 727 O O . ALA A 1 91 ? 15.613 -1.509 -26.004 1.00 86.81 91 ALA A O 1
ATOM 728 N N . GLY A 1 92 ? 14.730 0.550 -26.143 1.00 88.81 92 GLY A N 1
ATOM 729 C CA . GLY A 1 92 ? 14.977 0.726 -27.573 1.00 88.81 92 GLY A CA 1
ATOM 730 C C . GLY A 1 92 ? 16.465 0.674 -27.917 1.00 88.81 92 GLY A C 1
ATOM 731 O O . GLY A 1 92 ? 16.859 -0.084 -28.798 1.00 88.81 92 GLY A O 1
ATOM 732 N N . LEU A 1 93 ? 17.307 1.407 -27.181 1.00 87.44 93 LEU A N 1
ATOM 733 C CA . LEU A 1 93 ? 18.766 1.359 -27.345 1.00 87.44 93 LEU A CA 1
ATOM 734 C C . LEU A 1 93 ? 19.328 -0.049 -27.114 1.00 87.44 93 LEU A C 1
ATOM 736 O O . LEU A 1 93 ? 20.175 -0.502 -27.881 1.00 87.44 93 LEU A O 1
ATOM 740 N N . PHE A 1 94 ? 18.828 -0.760 -26.100 1.00 89.94 94 PHE A N 1
ATOM 741 C CA . PHE A 1 94 ? 19.229 -2.138 -25.832 1.00 89.94 94 PHE A CA 1
ATOM 742 C C . PHE A 1 94 ? 18.852 -3.070 -26.992 1.00 89.94 94 PHE A C 1
ATOM 744 O O . PHE A 1 94 ? 19.712 -3.782 -27.506 1.00 89.94 94 PHE A O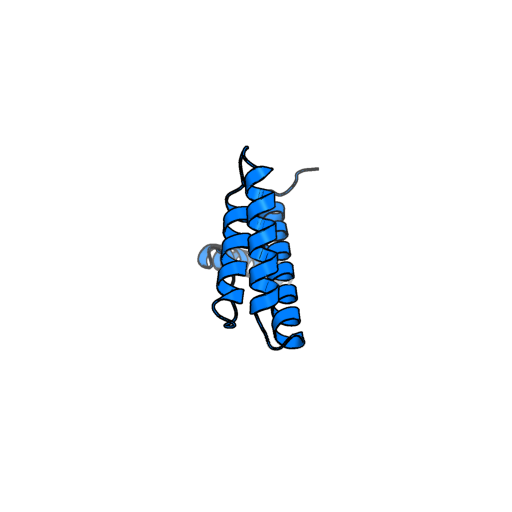 1
ATOM 751 N N . CYS A 1 95 ? 17.610 -3.013 -27.480 1.00 87.81 95 CYS A N 1
ATOM 752 C CA . CYS A 1 95 ? 17.171 -3.800 -28.633 1.00 87.81 95 CYS A CA 1
ATOM 753 C C . CYS A 1 95 ? 18.003 -3.503 -29.887 1.00 87.81 95 CYS A C 1
ATOM 755 O O . CYS A 1 95 ? 18.431 -4.438 -30.559 1.00 87.81 95 CYS A O 1
ATOM 757 N N . MET A 1 96 ? 18.294 -2.230 -30.170 1.00 87.50 96 MET A N 1
ATOM 758 C CA . MET A 1 96 ? 19.141 -1.850 -31.305 1.00 87.50 96 MET A CA 1
ATOM 759 C C . MET A 1 96 ? 20.558 -2.408 -31.169 1.00 87.50 96 MET A C 1
ATOM 761 O O . MET A 1 96 ? 21.106 -2.921 -32.140 1.00 87.50 96 MET A O 1
ATOM 765 N N . SER A 1 97 ? 21.135 -2.368 -29.965 1.00 87.50 97 SER A N 1
ATOM 766 C CA . SER A 1 97 ? 22.461 -2.942 -29.722 1.00 87.50 97 SER A CA 1
ATOM 767 C C . SER A 1 97 ? 22.487 -4.460 -29.928 1.00 87.50 97 SER A C 1
ATOM 769 O O . SER A 1 97 ? 23.415 -4.973 -30.541 1.00 87.50 97 SER A O 1
ATOM 771 N N . VAL A 1 98 ? 21.437 -5.174 -29.510 1.00 88.31 98 VAL A N 1
ATOM 772 C CA . VAL A 1 98 ? 21.312 -6.626 -29.712 1.00 88.31 98 VAL A CA 1
ATOM 773 C C . VAL A 1 98 ? 21.173 -6.968 -31.197 1.00 88.31 98 VAL A C 1
ATOM 775 O O . VAL A 1 98 ? 21.824 -7.897 -31.666 1.00 88.31 98 VAL A O 1
ATOM 778 N N . VAL A 1 99 ? 20.375 -6.207 -31.952 1.00 88.06 99 VAL A N 1
ATOM 779 C CA . VAL A 1 99 ? 20.216 -6.407 -33.403 1.00 88.06 99 VAL A CA 1
ATOM 780 C C . VAL A 1 99 ? 21.535 -6.180 -34.141 1.00 88.06 99 VAL A C 1
ATOM 782 O O . VAL A 1 99 ? 21.871 -6.976 -35.011 1.00 88.06 99 VAL A O 1
ATOM 785 N N . LEU A 1 100 ? 22.304 -5.149 -33.775 1.00 86.06 100 LEU A N 1
ATOM 786 C CA . LEU A 1 100 ? 23.618 -4.885 -34.371 1.00 86.06 100 LEU A CA 1
ATOM 787 C C . LEU A 1 100 ? 24.622 -6.007 -34.074 1.00 86.06 100 LEU A C 1
ATOM 789 O O . LEU A 1 100 ? 25.310 -6.460 -34.979 1.00 86.06 100 LEU A O 1
ATOM 793 N N . ILE A 1 101 ? 24.663 -6.505 -32.836 1.00 87.31 101 ILE A N 1
ATOM 794 C CA . ILE A 1 101 ? 25.574 -7.593 -32.442 1.00 87.31 101 ILE A CA 1
ATOM 795 C C . ILE A 1 101 ? 25.238 -8.900 -33.174 1.00 87.31 101 ILE A C 1
ATOM 797 O O . ILE A 1 101 ? 26.141 -9.612 -33.603 1.00 87.31 101 ILE A O 1
ATOM 801 N N . ILE A 1 102 ? 23.951 -9.225 -33.328 1.00 82.94 102 ILE A N 1
ATOM 802 C CA . ILE A 1 102 ? 23.519 -10.434 -34.046 1.00 82.94 102 ILE A CA 1
ATOM 803 C C . ILE A 1 102 ? 23.721 -10.270 -35.559 1.00 82.94 102 ILE A C 1
ATOM 805 O O . ILE A 1 102 ? 24.112 -11.225 -36.222 1.00 82.94 102 ILE A O 1
ATOM 809 N N . GLY A 1 103 ? 23.487 -9.070 -36.096 1.00 76.25 103 GLY A N 1
ATOM 810 C CA . GLY A 1 103 ? 23.655 -8.758 -37.515 1.00 76.25 103 GLY A CA 1
ATOM 811 C C . GLY A 1 103 ? 25.107 -8.785 -37.996 1.00 76.25 103 GLY A C 1
ATOM 812 O O . GLY A 1 103 ? 25.336 -9.121 -39.147 1.00 76.25 103 GLY A O 1
ATOM 813 N N . GLU A 1 104 ? 26.079 -8.493 -37.129 1.00 67.38 104 GLU A N 1
ATOM 814 C CA . GLU A 1 104 ? 27.512 -8.660 -37.431 1.00 67.38 104 GLU A CA 1
ATOM 815 C C . GLU A 1 104 ? 28.009 -10.109 -37.224 1.00 67.38 104 GLU A C 1
ATOM 817 O O . GLU A 1 104 ? 29.145 -10.430 -37.562 1.00 67.38 104 GLU A O 1
ATOM 822 N N . CYS A 1 105 ? 27.178 -10.995 -36.656 1.00 56.41 105 CYS A N 1
ATOM 823 C CA . CYS A 1 105 ? 27.487 -12.414 -36.425 1.00 56.41 105 CYS A CA 1
ATOM 824 C C . CYS A 1 105 ? 26.940 -13.369 -37.510 1.00 56.41 105 CYS A C 1
ATOM 826 O O . CYS A 1 105 ? 27.077 -14.585 -37.354 1.00 56.41 105 CYS A O 1
ATOM 828 N N . VAL A 1 106 ? 26.330 -12.848 -38.581 1.00 54.19 106 VAL A N 1
ATOM 829 C CA . VAL A 1 106 ? 25.861 -13.591 -39.772 1.00 54.19 106 VAL A CA 1
ATOM 830 C C . VAL A 1 106 ? 26.658 -13.148 -40.988 1.00 54.19 106 VAL A C 1
ATOM 832 O O . VAL A 1 106 ? 27.104 -14.047 -41.735 1.00 54.19 106 VAL A O 1
#

Foldseek 3Di:
DPDPVVVVVVVLVVVLVVVLVVLLVVCVVVVALVVVLVVLVVVCVVVVVVPPDDDDPSNVVSSVLSNVCSVPVPDSDPPDPPVVVVVCVVVVVVVVVVCVVVVVVD

Sequence (106 aa):
MMYIPILKGLLQRYHTYQELAADKYAIQKMESSFELGSALLKLIKIKTMENRCVTASFAKTAINLRIEQVLNEKVVKLTIPLHTNSVYVTAGLFCMSVVLIIGECV

Radius of gyration: 20.37 Å; chains: 1; bounding box: 46×26×59 Å

Secondary structure (DSSP, 8-state):
----HHHHHHHHHHHHHHHHHHHHHHHHHHT-SHHHHHHHHHHHHHHHHH--S---HHHHHHHHHHHHHHH--S---------HHHHHHHHHHHHHHHHHHHHTT-

pLDDT: mean 77.08, std 12.15, range [45.81, 91.19]

InterPro domains:
  IPR052173 Beta-lactam antibiotic response regulator [PTHR34978] (2-99)

Organism: NCBI:txid1890302